Protein AF-A0A6I0G5L2-F1 (afdb_monomer_lite)

pLDDT: mean 84.51, std 8.31, range [59.31, 95.75]

InterPro domains:
  IPR059371 Domai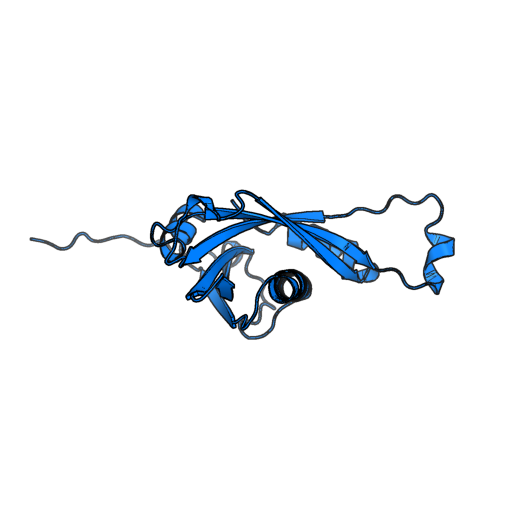n of unknown function DUF8327 [PF27006] (53-148)

Radius of gyration: 18.4 Å; chains: 1; bounding box: 48×26×73 Å

Sequence (168 aa):
MSTPNVQLVMLPIPDWKVARVIRFRFKHHLCDCGGTIVYTRPFTITYNKNTPDTIDTCILAAIQNLYSNVQTYNEDLVWNTSYSDMQTIYDGGRPKTDLTIRMTPSFDSAILPQLVGQTVYAYDIHLHIFLNYIGDIANIPPVIFTTQVFPYNEDSLFKSNVQQILTL

Foldseek 3Di:
DDDDDDDWDFDDQQAKKKKKKKKFWADDPPDIKIKIWIWMFTDDPPDDQVDDDQVSVQVQVFVVVVGHPMDIGMDIGGTPDDPVNVCCVRLVVADKAKEKEKEFEDDDPVCVVVCVVPDGDIDIQIIMMRMRDPDDSVPDHNYHYTYGYGHPVCVVVNVVRSVRMDHD

Secondary structure (DSSP, 8-state):
-PPPPPPP-BPPGGG-EEEEEEEEEEEETTEEEEEEEEEEEE--TT--TTS--HHHHHHHHHHHHH-EEEEEEEEEE-B---HHHHHHHHHTT--EEEEEEEEEEE--TTTGGGGTT-----EEEEEEEEEE--S-GGGS-SEEEEEEEEEGGGHHHHHHHHHH-B--

Organism: Phocaeicola vulgatus (NCBI:txid821)

Structure (mmCIF, N/CA/C/O backbone):
data_AF-A0A6I0G5L2-F1
#
_entry.id   AF-A0A6I0G5L2-F1
#
loop_
_atom_site.group_PDB
_atom_site.id
_atom_site.type_symbol
_atom_site.label_atom_id
_atom_site.label_alt_id
_atom_site.label_comp_id
_atom_site.label_asym_id
_atom_site.label_entity_id
_atom_site.label_seq_id
_atom_site.pdbx_PDB_ins_code
_atom_site.Cartn_x
_atom_site.Cartn_y
_atom_site.Cartn_z
_atom_site.occupancy
_atom_site.B_iso_or_equiv
_atom_site.auth_seq_id
_atom_site.auth_comp_id
_atom_site.auth_asym_id
_atom_site.auth_atom_id
_atom_site.pdbx_PDB_model_num
ATOM 1 N N . MET A 1 1 ? -3.589 -4.444 -42.023 1.00 61.75 1 MET A N 1
ATOM 2 C CA . MET A 1 1 ? -3.691 -4.898 -40.621 1.00 61.75 1 MET A CA 1
ATOM 3 C C . MET A 1 1 ? -4.768 -4.065 -39.954 1.00 61.75 1 MET A C 1
ATOM 5 O O . MET A 1 1 ? -4.648 -2.849 -39.981 1.00 61.75 1 MET A O 1
ATOM 9 N N . SER A 1 2 ? -5.846 -4.679 -39.466 1.00 69.12 2 SER A N 1
ATOM 10 C CA . SER A 1 2 ? -6.861 -3.984 -38.668 1.00 69.12 2 SER A CA 1
ATOM 11 C C . SER A 1 2 ? -6.418 -3.965 -37.211 1.00 69.12 2 SER A C 1
ATOM 13 O O . SER A 1 2 ? -6.032 -5.005 -36.678 1.00 69.12 2 SER A O 1
ATOM 15 N N . THR A 1 3 ? -6.469 -2.802 -36.574 1.00 72.69 3 THR A N 1
ATOM 16 C CA . THR A 1 3 ? -6.193 -2.675 -35.143 1.00 72.69 3 THR A CA 1
ATOM 17 C C . THR A 1 3 ? -7.264 -3.442 -34.360 1.00 72.69 3 THR A C 1
ATOM 19 O O . THR A 1 3 ? -8.449 -3.250 -34.640 1.00 72.69 3 THR A O 1
ATOM 22 N N . PRO A 1 4 ? -6.898 -4.335 -33.424 1.00 79.00 4 PRO A N 1
ATOM 23 C CA . PRO A 1 4 ? -7.883 -5.022 -32.599 1.00 79.00 4 PRO A CA 1
ATOM 24 C C . PRO A 1 4 ? -8.623 -4.016 -31.710 1.00 79.00 4 PRO A C 1
ATOM 26 O O . PRO A 1 4 ? -8.007 -3.142 -31.102 1.00 79.00 4 PRO A O 1
ATOM 29 N N . ASN A 1 5 ? -9.947 -4.155 -31.625 1.00 79.50 5 ASN A N 1
ATOM 30 C CA . ASN A 1 5 ? -10.767 -3.388 -30.692 1.00 79.50 5 ASN A CA 1
ATOM 31 C C . ASN A 1 5 ? -10.775 -4.095 -29.333 1.00 79.50 5 ASN A C 1
ATOM 33 O O . ASN A 1 5 ? -11.102 -5.279 -29.259 1.00 79.50 5 ASN A O 1
ATOM 37 N N . VAL A 1 6 ? -10.456 -3.364 -28.265 1.00 80.56 6 VAL A N 1
ATOM 38 C CA . VAL A 1 6 ? -10.585 -3.839 -26.881 1.00 80.56 6 VAL A CA 1
ATOM 39 C C . VAL A 1 6 ? -11.830 -3.197 -26.275 1.00 80.56 6 VAL A C 1
ATOM 41 O O . VAL A 1 6 ? -11.940 -1.972 -26.234 1.00 80.56 6 VAL A O 1
ATOM 44 N N . GLN A 1 7 ? -12.787 -4.015 -25.836 1.00 81.62 7 GLN A N 1
ATOM 45 C CA . GLN A 1 7 ? -13.994 -3.535 -25.165 1.00 81.62 7 GLN A CA 1
ATOM 46 C C . GLN A 1 7 ? -13.709 -3.325 -23.675 1.00 81.62 7 GLN A C 1
ATOM 48 O O . GLN A 1 7 ? -13.304 -4.256 -22.984 1.00 81.62 7 GLN A O 1
ATOM 53 N N . LEU A 1 8 ? -13.960 -2.114 -23.177 1.00 82.75 8 LEU A N 1
ATOM 54 C CA . LEU A 1 8 ? -13.895 -1.789 -21.752 1.00 82.75 8 LEU A CA 1
ATOM 55 C C . LEU A 1 8 ? -15.308 -1.716 -21.169 1.00 82.75 8 LEU A C 1
ATOM 57 O O . LEU A 1 8 ? -16.218 -1.170 -21.796 1.00 82.75 8 LEU A O 1
ATOM 61 N N . VAL A 1 9 ? -15.485 -2.249 -19.960 1.00 87.75 9 VAL A N 1
ATOM 62 C CA . VAL A 1 9 ? -16.743 -2.176 -19.206 1.00 87.75 9 VAL A CA 1
ATOM 63 C C . VAL A 1 9 ? -16.557 -1.209 -18.043 1.00 87.75 9 VAL A C 1
ATOM 65 O O . VAL A 1 9 ? -15.650 -1.387 -17.227 1.00 87.75 9 VAL A O 1
ATOM 68 N N . MET A 1 10 ? -17.407 -0.181 -17.987 1.00 87.19 10 MET A N 1
ATOM 69 C CA . MET A 1 10 ? -17.448 0.768 -16.874 1.00 87.19 10 MET A CA 1
ATOM 70 C C . MET A 1 10 ? -17.965 0.061 -15.620 1.00 87.19 10 MET A C 1
ATOM 72 O O . MET A 1 10 ? -18.999 -0.607 -15.667 1.00 87.19 10 MET A O 1
ATOM 76 N N . LEU A 1 11 ? -17.265 0.233 -14.505 1.00 85.44 11 LEU A N 1
ATOM 77 C CA . LEU A 1 11 ? -17.699 -0.277 -13.212 1.00 85.44 11 LEU A CA 1
ATOM 78 C C . LEU A 1 11 ? -18.797 0.620 -12.616 1.00 85.44 11 LEU A C 1
ATOM 80 O O . LEU A 1 11 ? -18.785 1.837 -12.837 1.00 85.44 11 LEU A O 1
ATOM 84 N N . PRO A 1 12 ? -19.740 0.069 -11.835 1.00 87.06 12 PRO A N 1
ATOM 85 C CA . PRO A 1 12 ? -20.593 0.886 -10.979 1.00 87.06 12 PRO A CA 1
ATOM 86 C C . PRO A 1 12 ? -19.757 1.511 -9.845 1.00 87.06 12 PRO A C 1
ATOM 88 O O . PRO A 1 12 ? -18.757 0.940 -9.422 1.00 87.06 12 PRO A O 1
ATOM 91 N N . ILE A 1 13 ? -20.178 2.676 -9.332 1.00 82.50 13 ILE A N 1
ATOM 92 C CA . ILE A 1 13 ? -19.422 3.470 -8.334 1.00 82.50 13 ILE A CA 1
ATOM 93 C C . ILE A 1 13 ? -18.923 2.654 -7.1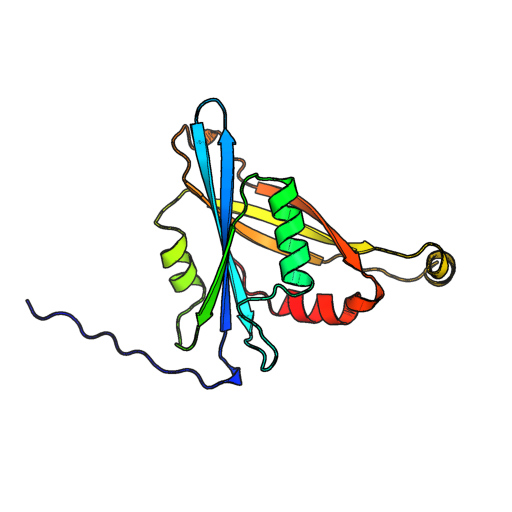22 1.00 82.50 13 ILE A C 1
ATOM 95 O O . ILE A 1 13 ? -17.773 2.848 -6.738 1.00 82.50 13 ILE A O 1
ATOM 99 N N . PRO A 1 14 ? -19.712 1.742 -6.514 1.00 84.56 14 PRO A N 1
ATOM 100 C CA . PRO A 1 14 ? -19.243 0.948 -5.373 1.00 84.56 14 PRO A CA 1
ATOM 101 C C . PRO A 1 14 ? -18.061 0.020 -5.686 1.00 84.56 14 PRO A C 1
ATOM 103 O O . PRO A 1 14 ? -17.321 -0.344 -4.778 1.00 84.56 14 PRO A O 1
ATOM 106 N N . ASP A 1 15 ? -17.880 -0.338 -6.958 1.00 84.69 15 ASP A N 1
ATOM 107 C CA . ASP A 1 15 ? -16.818 -1.234 -7.416 1.00 84.69 15 ASP A CA 1
ATOM 108 C C . ASP A 1 15 ? -15.591 -0.465 -7.924 1.00 84.69 15 ASP A C 1
ATOM 110 O O . ASP A 1 15 ? -14.590 -1.076 -8.310 1.00 84.69 15 ASP A O 1
ATOM 114 N N . TRP A 1 16 ? -15.650 0.872 -7.944 1.00 86.00 16 TRP A N 1
ATOM 115 C CA . TRP A 1 16 ? -14.512 1.699 -8.327 1.00 86.00 16 TRP A CA 1
ATOM 116 C C . TRP A 1 16 ? -13.359 1.480 -7.359 1.00 86.00 16 TRP A C 1
ATOM 118 O O . TRP A 1 16 ? -13.539 1.258 -6.158 1.00 86.00 16 TRP A O 1
ATOM 128 N N . LYS A 1 17 ? -12.145 1.563 -7.892 1.00 87.06 17 LYS A N 1
ATOM 129 C CA . LYS A 1 17 ? -10.919 1.404 -7.118 1.00 87.06 17 LYS A CA 1
ATOM 130 C C . LYS A 1 17 ? -10.025 2.607 -7.320 1.00 87.06 17 LYS A C 1
ATOM 132 O O . LYS A 1 17 ? -10.161 3.367 -8.271 1.00 87.06 17 LYS A O 1
ATOM 137 N N . VAL A 1 18 ? -9.067 2.747 -6.428 1.00 85.81 18 VAL A N 1
ATOM 138 C CA . VAL A 1 18 ? -7.982 3.711 -6.538 1.00 85.81 18 VAL A CA 1
ATOM 139 C C . VAL A 1 18 ? -6.689 2.927 -6.659 1.00 85.81 18 VAL A C 1
ATOM 141 O O . VAL A 1 18 ? -6.404 2.087 -5.805 1.00 85.81 18 VAL A O 1
ATOM 144 N N . ALA A 1 19 ? -5.900 3.219 -7.689 1.00 88.38 19 ALA A N 1
ATOM 145 C CA . ALA A 1 19 ? -4.505 2.818 -7.766 1.00 88.38 19 ALA A CA 1
ATOM 146 C C . ALA A 1 19 ? -3.642 3.856 -7.049 1.00 88.38 19 ALA A C 1
ATOM 148 O O . ALA A 1 19 ? -3.594 5.031 -7.433 1.00 88.38 19 ALA A O 1
ATOM 149 N N . ARG A 1 20 ? -2.925 3.413 -6.015 1.00 89.06 20 ARG A N 1
ATOM 150 C CA . ARG A 1 20 ? -1.863 4.209 -5.407 1.00 89.06 20 ARG A CA 1
ATOM 151 C C . ARG A 1 20 ? -0.539 3.777 -5.992 1.00 89.06 20 ARG A C 1
ATOM 153 O O . ARG A 1 20 ? -0.175 2.610 -5.859 1.00 89.06 20 ARG A O 1
ATOM 160 N N . VAL A 1 21 ? 0.205 4.725 -6.557 1.00 89.50 21 VAL A N 1
ATOM 161 C CA . VAL A 1 21 ? 1.541 4.447 -7.070 1.00 89.50 21 VAL A CA 1
ATOM 162 C C . VAL A 1 21 ? 2.580 5.308 -6.370 1.00 89.50 21 VAL A C 1
ATOM 164 O O . VAL A 1 21 ? 2.478 6.534 -6.289 1.00 89.50 21 VAL A O 1
ATOM 167 N N . ILE A 1 22 ? 3.607 4.639 -5.860 1.00 90.69 22 ILE A N 1
ATOM 168 C CA . ILE A 1 22 ? 4.703 5.260 -5.129 1.00 90.69 22 ILE A CA 1
ATOM 169 C C . ILE A 1 22 ? 5.973 5.011 -5.920 1.00 90.69 22 ILE A C 1
ATOM 171 O O . ILE A 1 22 ? 6.365 3.866 -6.138 1.00 90.69 22 ILE A O 1
ATOM 175 N N . ARG A 1 23 ? 6.618 6.092 -6.350 1.00 91.06 23 ARG A N 1
ATOM 176 C CA . ARG A 1 23 ? 7.934 6.060 -6.984 1.00 91.06 23 ARG A CA 1
ATOM 177 C C . ARG A 1 23 ? 8.965 6.578 -6.009 1.00 91.06 23 ARG A C 1
ATOM 179 O O . ARG A 1 23 ? 8.711 7.514 -5.262 1.00 91.06 23 ARG A O 1
ATOM 186 N N . PHE A 1 24 ? 10.150 6.006 -6.036 1.00 90.31 24 PHE A N 1
ATOM 187 C CA . PHE A 1 24 ? 11.232 6.442 -5.166 1.00 90.31 24 PHE A CA 1
ATOM 188 C C . PHE A 1 24 ? 12.574 6.256 -5.852 1.00 90.31 24 PHE A C 1
ATOM 190 O O . PHE A 1 24 ? 12.680 5.561 -6.870 1.00 90.31 24 PHE A O 1
ATOM 197 N N . ARG A 1 25 ? 13.602 6.894 -5.294 1.00 86.94 25 ARG A N 1
ATOM 198 C CA . ARG A 1 25 ? 14.986 6.714 -5.719 1.00 86.94 25 ARG A CA 1
ATOM 199 C C . ARG A 1 25 ? 15.843 6.282 -4.546 1.00 86.94 25 ARG A C 1
ATOM 201 O O . ARG A 1 25 ? 15.518 6.493 -3.386 1.00 86.94 25 ARG A O 1
ATOM 208 N N . PHE A 1 26 ? 16.956 5.653 -4.849 1.00 84.56 26 PHE A N 1
ATOM 209 C CA . PHE A 1 26 ? 17.953 5.336 -3.845 1.00 84.56 26 PHE A CA 1
ATOM 210 C C . PHE A 1 26 ? 19.312 5.228 -4.508 1.00 84.56 26 PHE A C 1
ATOM 212 O O . PHE A 1 26 ? 19.425 4.999 -5.713 1.00 84.56 26 PHE A O 1
ATOM 219 N N . LYS A 1 27 ? 20.355 5.416 -3.707 1.00 78.88 27 LYS A N 1
ATOM 220 C CA . LYS A 1 27 ? 21.722 5.178 -4.146 1.00 78.88 27 LYS A CA 1
ATOM 221 C C . LYS A 1 27 ? 22.069 3.735 -3.837 1.00 78.88 27 LYS A C 1
ATOM 223 O O . LYS A 1 27 ? 21.933 3.302 -2.697 1.00 78.88 27 LYS A O 1
ATOM 228 N N . HIS A 1 28 ? 22.535 3.016 -4.845 1.00 74.38 28 HIS A N 1
ATOM 229 C CA . HIS A 1 28 ? 23.155 1.717 -4.651 1.00 74.38 28 HIS A CA 1
ATOM 230 C C . HIS A 1 28 ? 24.520 1.733 -5.333 1.00 74.38 28 HIS A C 1
ATOM 232 O O . HIS A 1 28 ? 24.619 1.923 -6.546 1.00 74.38 28 HIS A O 1
ATOM 238 N N . HIS A 1 29 ? 25.584 1.595 -4.539 1.00 74.44 29 HIS A N 1
ATOM 239 C CA . HIS A 1 29 ? 26.953 1.902 -4.962 1.00 74.44 29 HIS A CA 1
ATOM 240 C C . HIS A 1 29 ? 27.047 3.279 -5.653 1.00 74.44 29 HIS A C 1
ATOM 242 O O . HIS A 1 29 ? 26.747 4.301 -5.038 1.00 74.44 29 HIS A O 1
ATOM 248 N N . LEU A 1 30 ? 27.462 3.309 -6.925 1.00 73.19 30 LEU A N 1
ATOM 249 C CA . LEU A 1 30 ? 27.655 4.520 -7.729 1.00 73.19 30 LEU A CA 1
ATOM 250 C C . LEU A 1 30 ? 26.443 4.861 -8.615 1.00 73.19 30 LEU A C 1
ATOM 252 O O . LEU A 1 30 ? 26.492 5.840 -9.358 1.00 73.19 30 LEU A O 1
ATOM 256 N N . CYS A 1 31 ? 25.360 4.081 -8.554 1.00 73.69 31 CYS A N 1
ATOM 257 C CA . CYS A 1 31 ? 24.219 4.214 -9.457 1.00 73.69 31 CYS A CA 1
ATOM 258 C C . CYS A 1 31 ? 22.998 4.823 -8.753 1.00 73.69 31 CYS A C 1
ATOM 260 O O . CYS A 1 31 ? 22.630 4.428 -7.642 1.00 73.69 31 CYS A O 1
ATOM 262 N N . ASP A 1 32 ? 22.339 5.766 -9.433 1.00 79.06 32 ASP A N 1
ATOM 263 C CA . ASP A 1 32 ? 20.981 6.192 -9.090 1.00 79.06 32 ASP A CA 1
ATOM 264 C C . ASP A 1 32 ? 19.995 5.111 -9.516 1.00 79.06 32 ASP A C 1
ATOM 266 O O . ASP A 1 32 ? 19.772 4.886 -10.705 1.00 79.06 32 ASP A O 1
ATOM 270 N N . CYS A 1 33 ? 19.408 4.449 -8.528 1.00 84.12 33 CYS A N 1
ATOM 271 C CA . CYS A 1 33 ? 18.383 3.440 -8.724 1.00 84.12 33 CYS A CA 1
ATOM 272 C C . CYS A 1 33 ? 17.010 4.022 -8.398 1.00 84.12 33 CYS A C 1
ATOM 274 O O . CYS A 1 33 ? 16.878 5.067 -7.749 1.00 84.12 33 CYS A O 1
ATOM 276 N N . GLY A 1 34 ? 15.967 3.326 -8.833 1.00 87.44 34 GLY A N 1
ATOM 277 C CA . GLY A 1 34 ? 14.605 3.666 -8.457 1.00 87.44 34 GLY A CA 1
ATOM 278 C C . GLY A 1 34 ? 13.726 2.447 -8.300 1.00 87.44 34 GLY A C 1
ATOM 279 O O . GLY A 1 34 ? 14.097 1.336 -8.671 1.00 87.44 34 GLY A O 1
ATOM 280 N N . GLY A 1 35 ? 12.537 2.670 -7.767 1.00 89.38 35 GLY A N 1
ATOM 281 C CA . GLY A 1 35 ? 11.537 1.628 -7.628 1.00 89.38 35 GLY A CA 1
ATOM 282 C C . GLY A 1 35 ? 10.131 2.183 -7.723 1.00 89.38 35 GLY A C 1
ATOM 283 O O . GLY A 1 35 ? 9.909 3.391 -7.603 1.00 89.38 35 GLY A O 1
ATOM 284 N N . THR A 1 36 ? 9.199 1.281 -8.000 1.00 91.00 36 THR A N 1
ATOM 285 C CA . THR A 1 36 ? 7.765 1.551 -8.031 1.00 91.00 36 THR A CA 1
ATOM 286 C C . THR A 1 36 ? 7.054 0.537 -7.149 1.00 91.00 36 THR A C 1
ATOM 288 O O . THR A 1 36 ? 7.313 -0.657 -7.248 1.00 91.00 36 THR A O 1
ATOM 291 N N . ILE A 1 37 ? 6.157 1.017 -6.299 1.00 91.25 37 ILE A N 1
ATOM 292 C CA . ILE A 1 37 ? 5.218 0.206 -5.526 1.00 91.25 37 ILE A CA 1
ATOM 293 C C . ILE A 1 37 ? 3.816 0.579 -5.985 1.00 91.25 37 ILE A C 1
ATOM 295 O O . ILE A 1 37 ? 3.530 1.763 -6.182 1.00 91.25 37 ILE A O 1
ATOM 299 N N . VAL A 1 38 ? 2.945 -0.418 -6.126 1.00 91.06 38 VAL A N 1
ATOM 300 C CA . VAL A 1 38 ? 1.538 -0.198 -6.455 1.00 91.06 38 VAL A CA 1
ATOM 301 C C . VAL A 1 38 ? 0.618 -1.092 -5.635 1.00 91.06 38 VAL A C 1
ATOM 303 O O . VAL A 1 38 ? 0.864 -2.285 -5.461 1.00 91.06 38 VAL A O 1
ATOM 306 N N . TYR A 1 39 ? -0.467 -0.509 -5.145 1.00 91.12 39 TYR A N 1
ATOM 307 C CA . TYR A 1 39 ? -1.547 -1.218 -4.468 1.00 91.12 39 TYR A CA 1
ATOM 308 C C . TYR A 1 39 ? -2.887 -0.578 -4.816 1.00 91.12 39 TYR A C 1
ATOM 310 O O . TYR A 1 39 ? -2.931 0.561 -5.294 1.00 91.12 39 TYR A O 1
ATOM 318 N N . THR A 1 40 ? -3.980 -1.310 -4.589 1.00 89.25 40 THR A N 1
ATOM 319 C CA . THR A 1 40 ? -5.328 -0.743 -4.748 1.00 89.25 40 THR A CA 1
ATOM 320 C C . THR A 1 40 ? -6.126 -0.769 -3.474 1.00 89.25 40 THR A C 1
ATOM 322 O O . THR A 1 40 ? -5.874 -1.573 -2.583 1.00 89.25 40 THR A O 1
ATOM 325 N N . ARG A 1 41 ? -7.124 0.106 -3.436 1.00 87.88 41 ARG A N 1
ATOM 326 C CA . ARG A 1 41 ? -8.184 0.124 -2.435 1.00 87.88 41 ARG A CA 1
ATOM 327 C C . ARG A 1 41 ? -9.518 0.492 -3.086 1.00 87.88 41 ARG A C 1
ATOM 329 O O . ARG A 1 41 ? -9.498 1.094 -4.164 1.00 87.88 41 ARG A O 1
ATOM 336 N N . PRO A 1 42 ? -10.660 0.172 -2.462 1.00 84.44 42 PRO A N 1
ATOM 337 C CA . PRO A 1 42 ? -11.959 0.671 -2.878 1.00 84.44 42 PRO A CA 1
ATOM 338 C C . PRO A 1 42 ? -11.975 2.197 -2.925 1.00 84.44 42 PRO A C 1
ATOM 340 O O . PRO A 1 42 ? -11.378 2.879 -2.087 1.00 84.44 42 PRO A O 1
ATOM 343 N N . PHE A 1 43 ? -12.672 2.731 -3.915 1.00 80.94 43 PHE A N 1
ATOM 344 C CA . PHE A 1 43 ? -12.986 4.145 -3.983 1.00 80.94 43 PHE A CA 1
ATOM 345 C C . PHE A 1 43 ? -14.000 4.498 -2.888 1.00 80.94 43 PHE A C 1
ATOM 347 O O . PHE A 1 43 ? -14.958 3.765 -2.645 1.00 80.94 43 PHE A O 1
ATOM 354 N N . THR A 1 44 ? -13.811 5.642 -2.236 1.00 75.50 44 THR A N 1
ATOM 355 C CA . THR A 1 44 ? -14.777 6.180 -1.272 1.00 75.50 44 THR A CA 1
ATOM 356 C C . THR A 1 44 ? -15.256 7.545 -1.743 1.00 75.50 44 THR A C 1
ATOM 358 O O . THR A 1 44 ? -14.528 8.281 -2.402 1.00 75.50 44 THR A O 1
ATOM 361 N N . ILE A 1 45 ? -16.482 7.926 -1.384 1.00 67.62 45 ILE A N 1
ATOM 362 C CA . ILE A 1 45 ? -17.057 9.225 -1.785 1.00 67.62 45 ILE A CA 1
ATOM 363 C C . ILE A 1 45 ? -16.307 10.434 -1.202 1.00 67.62 45 ILE A C 1
ATOM 365 O O . ILE A 1 45 ? -16.468 11.552 -1.679 1.00 67.62 45 ILE A O 1
ATOM 369 N N . THR A 1 46 ? -15.494 10.217 -0.168 1.00 68.50 46 THR A N 1
ATOM 370 C CA . THR A 1 46 ? -14.628 11.227 0.453 1.00 68.50 46 THR A CA 1
ATOM 371 C C . THR A 1 46 ? -13.186 11.137 -0.035 1.00 68.50 46 THR A C 1
ATOM 373 O O . THR A 1 46 ? -12.329 11.868 0.462 1.00 68.50 46 THR A O 1
ATOM 376 N N . TYR A 1 47 ? -12.887 10.224 -0.962 1.00 67.38 47 TYR A N 1
ATOM 377 C CA . TYR A 1 47 ? -11.543 10.048 -1.476 1.00 67.38 47 TYR A CA 1
ATOM 378 C C . TYR A 1 47 ? -11.088 11.319 -2.196 1.00 67.38 47 TYR A C 1
ATOM 380 O O . TYR A 1 47 ? -11.722 11.795 -3.138 1.00 67.38 47 TYR A O 1
ATOM 388 N N . ASN A 1 48 ? -9.958 11.863 -1.751 1.00 70.69 48 ASN A N 1
ATOM 389 C CA . ASN A 1 48 ? -9.315 12.995 -2.391 1.00 70.69 48 ASN A CA 1
ATOM 390 C C . ASN A 1 48 ? -8.003 12.522 -3.009 1.00 70.69 48 ASN A C 1
ATOM 392 O O . ASN A 1 48 ? -7.031 12.247 -2.307 1.00 70.69 48 ASN A O 1
ATOM 396 N N . LYS A 1 49 ? -7.946 12.500 -4.343 1.00 71.31 49 LYS A N 1
ATOM 397 C CA . LYS A 1 49 ? -6.735 12.132 -5.086 1.00 71.31 49 LYS A CA 1
ATOM 398 C C . LYS A 1 49 ? -5.514 13.005 -4.774 1.00 71.31 49 LYS A C 1
ATOM 400 O O . LYS A 1 49 ? -4.421 12.646 -5.181 1.00 71.31 49 LYS A O 1
ATOM 405 N N . ASN A 1 50 ? -5.668 14.141 -4.098 1.00 72.94 50 ASN A N 1
ATOM 406 C CA . ASN A 1 50 ? -4.568 15.028 -3.724 1.00 72.94 50 ASN A CA 1
ATOM 407 C C . ASN A 1 50 ? -4.164 14.897 -2.247 1.00 72.94 50 ASN A C 1
ATOM 409 O O . ASN A 1 50 ? -3.207 15.547 -1.831 1.00 72.94 50 ASN A O 1
ATOM 413 N N . THR A 1 51 ? -4.873 14.099 -1.442 1.00 76.38 51 THR A N 1
ATOM 414 C CA . THR A 1 51 ? -4.649 14.023 0.007 1.00 76.38 51 THR A CA 1
ATOM 415 C C . THR A 1 51 ? -4.494 12.566 0.452 1.00 76.38 51 THR A C 1
ATOM 417 O O . THR A 1 51 ? -5.443 11.794 0.323 1.00 76.38 51 THR A O 1
ATOM 420 N N . PRO A 1 52 ? -3.313 12.172 0.963 1.00 78.69 52 PRO A N 1
ATOM 421 C CA . PRO A 1 52 ? -3.120 10.876 1.612 1.00 78.69 52 PRO A CA 1
ATOM 422 C C . PRO A 1 52 ? -4.028 10.738 2.843 1.00 78.69 52 PRO A C 1
ATOM 424 O O . PRO A 1 52 ? -4.175 11.697 3.598 1.00 78.69 52 PRO A O 1
ATOM 427 N N . ASP A 1 53 ? -4.602 9.557 3.071 1.00 81.19 53 ASP A N 1
ATO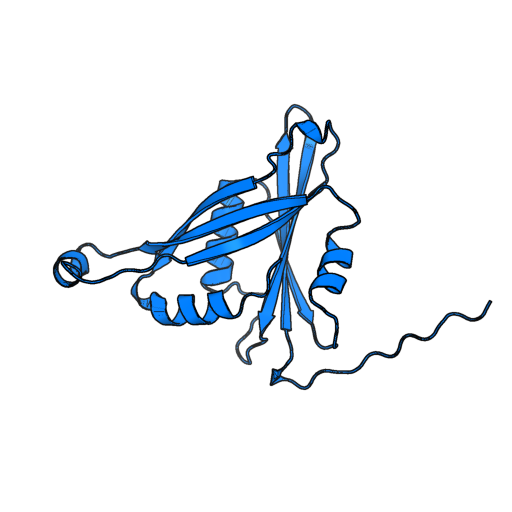M 428 C CA . ASP A 1 53 ? -5.215 9.225 4.363 1.00 81.19 53 ASP A CA 1
ATOM 429 C C . ASP A 1 53 ? -4.194 8.630 5.347 1.00 81.19 53 ASP A C 1
ATOM 431 O O . ASP A 1 53 ? -2.993 8.583 5.063 1.00 81.19 53 ASP A O 1
ATOM 435 N N . THR A 1 54 ? -4.649 8.194 6.527 1.00 82.81 54 THR A N 1
ATOM 436 C CA . THR A 1 54 ? -3.776 7.637 7.572 1.00 82.81 54 THR A CA 1
ATOM 437 C C . THR A 1 54 ? -2.961 6.447 7.066 1.00 82.81 54 THR A C 1
ATOM 439 O O . THR A 1 54 ? -1.757 6.388 7.305 1.00 82.81 54 THR A O 1
ATOM 442 N N . ILE A 1 55 ? -3.572 5.519 6.321 1.00 86.00 55 ILE A N 1
ATOM 443 C CA . ILE A 1 55 ? -2.860 4.348 5.791 1.00 86.00 55 ILE A CA 1
ATOM 444 C C . ILE A 1 55 ? -1.834 4.766 4.753 1.00 86.00 55 ILE A C 1
ATOM 446 O O . ILE A 1 55 ? -0.689 4.316 4.821 1.00 86.00 55 ILE A O 1
ATOM 450 N N . ASP A 1 56 ? -2.229 5.625 3.811 1.00 86.25 56 ASP A N 1
ATOM 451 C CA . ASP A 1 56 ? -1.303 6.139 2.806 1.00 86.25 56 ASP A CA 1
ATOM 452 C C . ASP A 1 56 ? -0.104 6.795 3.489 1.00 86.25 56 ASP A C 1
ATOM 454 O O . ASP A 1 56 ? 1.038 6.533 3.130 1.00 86.25 56 ASP A O 1
ATOM 458 N N . THR A 1 57 ? -0.363 7.601 4.519 1.00 88.31 57 THR A N 1
ATOM 459 C CA . THR A 1 57 ? 0.661 8.297 5.299 1.00 88.31 57 THR A CA 1
ATOM 460 C C . THR A 1 57 ? 1.598 7.314 5.996 1.00 88.31 57 THR A C 1
ATOM 462 O O . THR A 1 57 ? 2.813 7.478 5.912 1.00 88.31 57 THR A O 1
ATOM 465 N N . CYS A 1 58 ? 1.072 6.259 6.624 1.00 90.06 58 CYS A N 1
ATOM 466 C CA . CYS A 1 58 ? 1.892 5.221 7.249 1.00 90.06 58 CYS A CA 1
ATOM 467 C C . CYS A 1 58 ? 2.742 4.465 6.216 1.00 90.06 58 CYS A C 1
ATOM 469 O O . CYS A 1 58 ? 3.948 4.317 6.403 1.00 90.06 58 CYS A O 1
ATOM 471 N N . ILE A 1 59 ? 2.158 4.021 5.099 1.00 91.56 59 ILE A N 1
ATOM 472 C CA . ILE A 1 59 ? 2.905 3.330 4.036 1.00 91.56 59 ILE A CA 1
ATOM 473 C C . ILE A 1 59 ? 4.006 4.24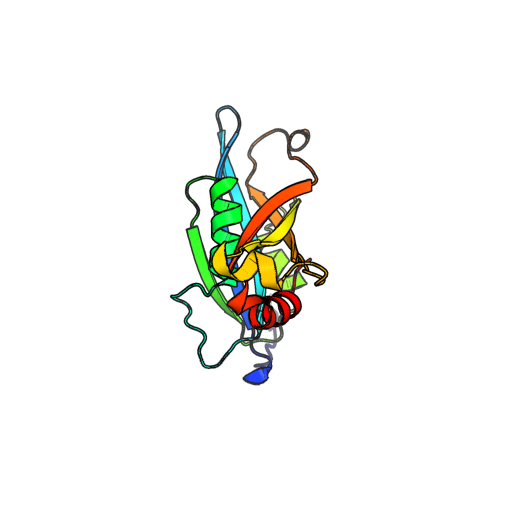3 3.479 1.00 91.56 59 ILE A C 1
ATOM 475 O O . ILE A 1 59 ? 5.142 3.809 3.297 1.00 91.56 59 ILE A O 1
ATOM 479 N N . LEU A 1 60 ? 3.696 5.520 3.247 1.00 90.44 60 LEU A N 1
ATOM 480 C CA . LEU A 1 60 ? 4.658 6.493 2.738 1.00 90.44 60 LEU A CA 1
ATOM 481 C C . LEU A 1 60 ? 5.790 6.761 3.717 1.00 90.44 60 LEU A C 1
ATOM 483 O O . LEU A 1 60 ? 6.941 6.764 3.290 1.00 90.44 60 LEU A O 1
ATOM 487 N N . ALA A 1 61 ? 5.488 6.924 5.003 1.00 91.38 61 ALA A N 1
ATOM 488 C CA . ALA A 1 61 ? 6.502 7.081 6.037 1.00 91.38 61 ALA A CA 1
ATOM 489 C C . ALA A 1 61 ? 7.427 5.853 6.096 1.00 91.38 61 ALA A C 1
ATOM 491 O O . ALA A 1 61 ? 8.648 5.997 6.087 1.00 91.38 61 ALA A O 1
ATOM 492 N N . ALA A 1 62 ? 6.859 4.643 6.048 1.00 92.44 62 ALA A N 1
ATOM 493 C CA . ALA A 1 62 ? 7.633 3.405 6.023 1.00 92.44 62 ALA A CA 1
ATOM 494 C C . ALA A 1 62 ? 8.581 3.336 4.810 1.00 92.44 62 ALA A C 1
ATOM 496 O O . ALA A 1 62 ? 9.742 2.957 4.950 1.00 92.44 62 ALA A O 1
ATOM 497 N N . ILE A 1 63 ? 8.110 3.739 3.624 1.00 90.81 63 ILE A N 1
ATOM 498 C CA . ILE A 1 63 ? 8.906 3.761 2.386 1.00 90.81 63 ILE A CA 1
ATOM 499 C C . ILE A 1 63 ? 9.966 4.870 2.423 1.00 90.81 63 ILE A C 1
ATOM 501 O O . ILE A 1 63 ? 11.090 4.644 1.986 1.00 90.81 63 ILE A O 1
ATOM 505 N N . GLN A 1 64 ? 9.647 6.047 2.963 1.00 91.38 64 GLN A N 1
ATOM 506 C CA . GLN A 1 64 ? 10.590 7.163 3.124 1.00 91.38 64 GLN A CA 1
ATOM 507 C C . GLN A 1 64 ? 11.724 6.845 4.105 1.00 91.38 64 GLN A C 1
ATOM 509 O O . GLN A 1 64 ? 12.825 7.365 3.951 1.00 91.38 64 GLN A O 1
ATOM 514 N N . ASN A 1 65 ? 11.486 5.962 5.076 1.00 89.00 65 ASN A N 1
ATOM 515 C CA . ASN A 1 65 ? 12.541 5.462 5.960 1.00 89.00 65 ASN A CA 1
ATOM 516 C C . ASN A 1 65 ? 13.519 4.521 5.238 1.00 89.00 65 ASN A C 1
ATOM 518 O O . ASN A 1 65 ? 14.662 4.374 5.667 1.00 89.00 65 ASN A O 1
ATOM 522 N N . LEU A 1 66 ? 13.080 3.878 4.152 1.00 87.75 66 LEU A N 1
ATOM 523 C CA . LEU A 1 66 ? 13.890 2.948 3.364 1.00 87.75 66 LEU A CA 1
ATOM 524 C C . LEU A 1 66 ? 14.581 3.629 2.175 1.00 87.75 66 LEU A C 1
ATOM 526 O O . LEU A 1 66 ? 15.685 3.240 1.795 1.00 87.75 66 LEU A O 1
ATOM 530 N N . TYR A 1 67 ? 13.935 4.628 1.572 1.00 87.94 67 TYR A N 1
ATOM 531 C CA . TYR A 1 67 ? 14.339 5.205 0.291 1.00 87.94 67 TYR A CA 1
ATOM 532 C C . TYR A 1 67 ? 14.259 6.731 0.281 1.00 87.94 67 TYR A C 1
ATOM 534 O O . TYR A 1 67 ? 13.478 7.347 1.000 1.00 87.94 67 TYR A O 1
ATOM 542 N N . SER A 1 68 ? 15.040 7.359 -0.597 1.00 84.50 68 SER A N 1
ATOM 543 C CA . SER A 1 68 ? 15.078 8.813 -0.750 1.00 84.50 68 SER A CA 1
ATOM 544 C C . SER A 1 68 ? 14.237 9.294 -1.940 1.00 84.50 68 SER A C 1
ATOM 546 O O . SER A 1 68 ? 13.810 8.524 -2.801 1.00 84.50 68 SER A O 1
ATOM 548 N N . ASN A 1 69 ? 13.969 10.604 -2.002 1.00 85.69 69 ASN A N 1
ATOM 549 C CA . ASN A 1 69 ? 13.254 11.242 -3.119 1.00 85.69 69 ASN A CA 1
ATOM 550 C C . ASN A 1 69 ? 11.930 10.540 -3.493 1.00 85.69 69 ASN A C 1
ATOM 552 O O . ASN A 1 69 ? 11.650 10.304 -4.671 1.00 85.69 69 ASN A O 1
ATOM 556 N N . VAL A 1 70 ? 11.139 10.172 -2.483 1.00 85.56 70 VAL A N 1
ATOM 557 C CA . VAL A 1 70 ? 9.844 9.504 -2.659 1.00 85.56 70 VAL A CA 1
ATOM 558 C C . VAL A 1 70 ? 8.830 10.480 -3.260 1.00 85.56 70 VAL A C 1
ATOM 560 O O . VAL A 1 70 ? 8.651 11.592 -2.768 1.00 85.56 70 VAL A O 1
ATOM 563 N N . GLN A 1 71 ? 8.159 10.051 -4.323 1.00 83.19 71 GLN A N 1
ATOM 564 C CA . GLN A 1 71 ? 7.113 10.769 -5.042 1.00 83.19 71 GLN A CA 1
ATOM 565 C C . GLN A 1 71 ? 5.863 9.896 -5.136 1.00 83.19 71 GLN A C 1
ATOM 567 O O . GLN A 1 71 ? 5.946 8.683 -5.338 1.00 83.19 71 GLN A O 1
ATOM 572 N N . THR A 1 72 ? 4.695 10.519 -5.037 1.00 82.88 72 THR A N 1
ATOM 573 C CA . THR A 1 72 ? 3.409 9.822 -5.054 1.00 82.88 72 THR A CA 1
ATOM 574 C C . THR A 1 72 ? 2.515 10.369 -6.143 1.00 82.88 72 THR A C 1
ATOM 576 O O . THR A 1 72 ? 2.498 11.569 -6.414 1.00 82.88 72 THR A O 1
ATOM 579 N N . TYR A 1 73 ? 1.763 9.478 -6.774 1.00 80.69 73 TYR A N 1
ATOM 580 C CA . TYR A 1 73 ? 0.671 9.857 -7.654 1.00 80.69 73 TYR A CA 1
ATOM 581 C C . TYR A 1 73 ? -0.427 8.806 -7.596 1.00 80.69 73 TYR A C 1
ATOM 583 O O . TYR A 1 73 ? -0.214 7.646 -7.233 1.00 80.69 73 TYR A O 1
ATOM 591 N N . ASN A 1 74 ? -1.628 9.266 -7.916 1.00 78.56 74 ASN A N 1
ATOM 592 C CA . ASN A 1 74 ? -2.861 8.562 -7.629 1.00 78.56 74 ASN A CA 1
ATOM 593 C C . ASN A 1 74 ? -3.708 8.565 -8.886 1.00 78.56 74 ASN A C 1
ATOM 595 O O . ASN A 1 74 ? -3.827 9.605 -9.539 1.00 78.56 74 ASN A O 1
ATOM 599 N N . GLU A 1 75 ? -4.291 7.418 -9.197 1.00 79.56 75 GLU A N 1
ATOM 600 C CA . GLU A 1 75 ? -5.120 7.245 -10.379 1.00 79.56 75 GLU A CA 1
ATOM 601 C C . GLU A 1 75 ? -6.398 6.501 -10.000 1.00 79.56 75 GLU A C 1
ATOM 603 O O . GLU A 1 75 ? -6.360 5.472 -9.322 1.00 79.56 75 GLU A O 1
ATOM 608 N N . ASP A 1 76 ? -7.538 7.049 -10.410 1.00 80.25 76 ASP A N 1
ATOM 609 C CA . ASP A 1 76 ? -8.834 6.421 -10.185 1.00 80.25 76 ASP A CA 1
ATOM 610 C C . ASP A 1 76 ? -9.047 5.343 -11.256 1.00 80.25 76 ASP A C 1
ATOM 612 O O . ASP A 1 76 ? -8.920 5.598 -12.455 1.00 80.25 76 ASP A O 1
ATOM 616 N N . LEU A 1 77 ? -9.376 4.128 -10.824 1.00 82.12 77 LEU A N 1
ATOM 617 C CA . LEU A 1 77 ? -9.637 2.982 -11.687 1.00 82.12 77 LEU A CA 1
ATOM 618 C C . LEU A 1 77 ? -11.145 2.736 -11.779 1.00 82.12 77 LEU A C 1
ATOM 620 O O . LEU A 1 77 ? -11.775 2.252 -10.836 1.00 82.12 77 LEU A O 1
ATOM 624 N N . VAL A 1 78 ? -11.713 3.052 -12.944 1.00 84.31 78 VAL A N 1
ATOM 625 C CA . VAL A 1 78 ? -13.169 3.016 -13.197 1.00 84.31 78 VAL A CA 1
ATOM 626 C C . VAL A 1 78 ? -13.609 1.900 -14.152 1.00 84.31 78 VAL A C 1
ATOM 628 O O . VAL A 1 78 ? -14.800 1.731 -14.411 1.00 84.31 78 VAL A O 1
ATOM 631 N N . TRP A 1 79 ? -12.662 1.130 -14.687 1.00 82.38 79 TRP A N 1
ATOM 632 C CA . TRP A 1 79 ? -12.918 0.007 -15.593 1.00 82.38 79 TRP A CA 1
ATOM 633 C C . TRP A 1 79 ? -12.579 -1.319 -14.924 1.00 82.38 79 TRP A C 1
ATOM 635 O O . TRP A 1 79 ? -11.766 -1.361 -14.001 1.00 82.38 79 TRP A O 1
ATOM 645 N N . ASN A 1 80 ? -13.185 -2.404 -15.411 1.00 78.94 80 ASN A N 1
ATOM 646 C CA . ASN A 1 80 ? -12.969 -3.759 -14.900 1.00 78.94 80 ASN A CA 1
ATOM 647 C C . ASN A 1 80 ? -11.592 -4.332 -15.292 1.00 78.94 80 ASN A C 1
ATOM 649 O O . ASN A 1 80 ? -11.496 -5.309 -16.033 1.00 78.94 80 ASN A O 1
ATOM 653 N N . THR A 1 81 ? -10.528 -3.696 -14.817 1.00 76.88 81 THR A N 1
ATOM 654 C CA . THR A 1 81 ? -9.150 -4.166 -14.949 1.00 76.88 81 THR A CA 1
ATOM 655 C C . THR A 1 81 ? -8.790 -4.953 -13.695 1.00 76.88 81 THR A C 1
ATOM 657 O O . THR A 1 81 ? -9.040 -4.499 -12.572 1.00 76.88 81 THR A O 1
ATOM 660 N N . SER A 1 82 ? -8.211 -6.142 -13.864 1.00 79.81 82 SER A N 1
ATOM 661 C CA . SER A 1 82 ? -7.747 -6.922 -12.719 1.00 79.81 82 SER A CA 1
ATOM 662 C C . SER A 1 82 ? -6.548 -6.239 -12.050 1.00 79.81 82 SER A C 1
ATOM 664 O O . SER A 1 82 ? -5.811 -5.472 -12.674 1.00 79.81 82 SER A O 1
ATOM 666 N N . TYR A 1 83 ? -6.329 -6.511 -10.763 1.00 80.69 83 TYR A N 1
ATOM 667 C CA . TYR A 1 83 ? -5.156 -5.975 -10.069 1.00 80.69 83 TYR A CA 1
ATOM 668 C C . TYR A 1 83 ? -3.843 -6.477 -10.697 1.00 80.69 83 TYR A C 1
ATOM 670 O O . TYR A 1 83 ? -2.908 -5.693 -10.837 1.00 80.69 83 TYR A O 1
ATOM 678 N N . SER A 1 84 ? -3.800 -7.733 -11.154 1.00 80.31 84 SER A N 1
ATOM 679 C CA . SER A 1 84 ? -2.644 -8.304 -11.855 1.00 80.31 84 SER A CA 1
ATOM 680 C C . SER A 1 84 ? -2.338 -7.584 -13.168 1.00 80.31 84 SER A C 1
ATOM 682 O O . SER A 1 84 ? -1.181 -7.262 -13.420 1.00 80.31 84 SER A O 1
ATOM 684 N N . ASP A 1 85 ? -3.355 -7.252 -13.970 1.00 82.06 85 ASP A N 1
ATOM 685 C CA . ASP A 1 85 ? -3.139 -6.500 -15.216 1.00 82.06 85 ASP A CA 1
ATOM 686 C C . ASP A 1 85 ? -2.583 -5.105 -14.917 1.00 82.06 85 ASP A C 1
ATOM 688 O O . ASP A 1 85 ? -1.701 -4.600 -15.612 1.00 82.06 85 ASP A O 1
ATOM 692 N N . MET A 1 86 ? -3.075 -4.482 -13.844 1.00 80.44 86 MET A N 1
ATOM 693 C CA . MET A 1 86 ? -2.586 -3.184 -13.410 1.00 80.44 86 MET A CA 1
ATOM 694 C C . MET A 1 86 ? -1.143 -3.258 -12.891 1.00 80.44 86 MET A C 1
ATOM 696 O O . MET A 1 86 ? -0.340 -2.383 -13.218 1.00 80.44 86 MET A O 1
ATOM 700 N N . GLN A 1 87 ? -0.766 -4.318 -12.170 1.00 80.12 87 GLN A N 1
ATOM 701 C CA . GLN A 1 87 ? 0.634 -4.556 -11.817 1.00 80.12 87 GLN A CA 1
ATOM 702 C C . GLN A 1 87 ? 1.518 -4.645 -13.063 1.00 80.12 87 GLN A C 1
ATOM 704 O O . GLN A 1 87 ? 2.558 -3.997 -13.079 1.00 80.12 87 GLN A O 1
ATOM 709 N N . THR A 1 88 ? 1.099 -5.348 -14.121 1.00 82.56 88 THR A N 1
ATOM 710 C CA . THR A 1 88 ? 1.880 -5.463 -15.368 1.00 82.56 88 THR A CA 1
ATOM 711 C C . THR A 1 88 ? 2.162 -4.105 -16.021 1.00 82.56 88 THR A C 1
ATOM 713 O O . THR A 1 88 ? 3.239 -3.880 -16.572 1.00 82.56 88 THR A O 1
ATOM 716 N N . ILE A 1 89 ? 1.232 -3.149 -15.919 1.00 81.44 89 ILE A N 1
ATOM 717 C CA . ILE A 1 89 ? 1.442 -1.781 -16.425 1.00 81.44 89 ILE A CA 1
ATOM 718 C C . ILE A 1 89 ? 2.601 -1.094 -15.686 1.00 81.44 89 ILE A C 1
ATOM 720 O O . ILE A 1 89 ? 3.415 -0.400 -16.304 1.00 81.44 89 ILE A O 1
ATOM 724 N N . TYR A 1 90 ? 2.686 -1.272 -14.365 1.00 81.81 90 TYR A N 1
ATOM 725 C CA . TYR A 1 90 ? 3.692 -0.604 -13.538 1.00 81.81 90 TYR A CA 1
ATOM 726 C C . TYR A 1 90 ? 4.978 -1.414 -13.354 1.00 81.81 90 TYR A C 1
ATOM 728 O O . TYR A 1 90 ? 6.023 -0.808 -13.107 1.00 81.81 90 TYR A O 1
ATOM 736 N N . ASP A 1 91 ? 4.947 -2.738 -13.510 1.00 82.12 91 ASP A N 1
ATOM 737 C CA . ASP A 1 91 ? 6.124 -3.594 -13.388 1.00 82.12 91 ASP A CA 1
ATOM 738 C C . ASP A 1 91 ? 7.101 -3.365 -14.542 1.00 82.12 91 ASP A C 1
ATOM 740 O O . ASP A 1 91 ? 8.300 -3.255 -14.296 1.00 82.12 91 ASP A O 1
ATOM 744 N N . GLY A 1 92 ? 6.613 -3.171 -15.773 1.00 75.25 92 GLY A N 1
ATOM 745 C CA . GLY A 1 92 ? 7.430 -3.071 -16.982 1.00 75.25 92 GLY A CA 1
ATOM 746 C C . GLY A 1 92 ? 8.445 -4.211 -17.165 1.00 75.25 92 GLY A C 1
ATOM 747 O O . GLY A 1 92 ? 9.505 -3.962 -17.737 1.00 75.25 92 GLY A O 1
ATOM 748 N N . GLY A 1 93 ? 8.182 -5.412 -16.633 1.00 78.12 93 GLY A N 1
ATOM 749 C CA . GLY A 1 93 ? 9.100 -6.561 -16.657 1.00 78.12 93 GLY A CA 1
ATOM 750 C C . GLY A 1 93 ? 10.322 -6.446 -15.732 1.00 78.12 93 GLY A C 1
ATOM 751 O O . GLY A 1 93 ? 11.337 -7.103 -15.962 1.00 78.12 93 GLY A O 1
ATOM 752 N N . ARG A 1 94 ? 10.266 -5.581 -14.714 1.00 82.44 94 ARG A N 1
ATOM 753 C CA . ARG A 1 94 ? 11.383 -5.313 -13.793 1.00 82.44 94 ARG A CA 1
ATOM 754 C C . ARG A 1 94 ? 11.561 -6.403 -12.731 1.00 82.44 94 ARG A C 1
ATOM 756 O O . ARG A 1 94 ? 10.581 -7.045 -12.350 1.00 82.44 94 ARG A O 1
ATOM 763 N N . PRO A 1 95 ? 12.779 -6.552 -12.169 1.00 82.44 95 PRO A N 1
ATOM 764 C CA . PRO A 1 95 ? 12.990 -7.341 -10.964 1.00 82.44 95 PRO A CA 1
ATOM 765 C C . PRO A 1 95 ? 12.048 -6.915 -9.837 1.00 82.44 95 PRO A C 1
ATOM 767 O O . PRO A 1 95 ? 11.779 -5.725 -9.637 1.00 82.44 95 PRO A O 1
ATOM 770 N N . LYS A 1 96 ? 11.570 -7.917 -9.105 1.00 85.88 96 LYS A N 1
ATOM 771 C CA . LYS A 1 96 ? 10.540 -7.796 -8.082 1.00 85.88 96 LYS A CA 1
ATOM 772 C C . LYS A 1 96 ? 11.107 -8.205 -6.726 1.00 85.88 96 LYS A C 1
ATOM 774 O O . LYS A 1 96 ? 11.732 -9.256 -6.617 1.00 85.88 96 LYS A O 1
ATOM 779 N N . THR A 1 97 ? 10.845 -7.386 -5.717 1.00 88.94 97 THR A N 1
ATOM 780 C CA . THR A 1 97 ? 11.161 -7.649 -4.307 1.00 88.94 97 THR A CA 1
ATOM 781 C C . THR A 1 97 ? 9.885 -7.592 -3.487 1.00 88.94 97 THR A C 1
ATOM 783 O O . THR A 1 97 ? 9.053 -6.707 -3.701 1.00 88.94 97 THR A O 1
ATOM 786 N N . ASP A 1 98 ? 9.749 -8.490 -2.518 1.00 91.75 98 ASP A N 1
ATOM 787 C CA . ASP A 1 98 ? 8.632 -8.457 -1.581 1.00 91.75 98 ASP A CA 1
ATOM 788 C C . ASP A 1 98 ? 8.930 -7.500 -0.428 1.00 91.75 98 ASP A C 1
ATOM 790 O O . ASP A 1 98 ? 10.007 -7.522 0.165 1.00 91.75 98 ASP A O 1
ATOM 794 N N . LEU A 1 99 ? 7.966 -6.651 -0.092 1.00 92.69 99 LEU A N 1
ATOM 795 C CA . LEU A 1 99 ? 8.029 -5.726 1.031 1.00 92.69 99 LEU A CA 1
ATOM 796 C C . LEU A 1 99 ? 6.932 -6.077 2.026 1.00 92.69 99 LEU A C 1
ATOM 798 O O . LEU A 1 99 ? 5.756 -6.082 1.682 1.00 92.69 99 LEU A O 1
ATOM 802 N N . THR A 1 100 ? 7.310 -6.308 3.276 1.00 95.25 100 THR A N 1
ATOM 803 C CA . THR A 1 100 ? 6.368 -6.400 4.391 1.00 95.25 100 THR A CA 1
ATOM 804 C C . THR A 1 100 ? 6.532 -5.184 5.291 1.00 95.25 100 THR A C 1
ATOM 806 O O . THR A 1 100 ? 7.625 -4.924 5.798 1.00 95.25 100 THR A O 1
ATOM 809 N N . ILE A 1 101 ? 5.444 -4.445 5.497 1.00 95.50 101 ILE A N 1
ATOM 810 C CA . ILE A 1 101 ? 5.377 -3.339 6.451 1.00 95.50 101 ILE A CA 1
ATOM 811 C C . ILE A 1 101 ? 4.518 -3.781 7.631 1.00 95.50 101 ILE A C 1
ATOM 813 O O . ILE A 1 101 ? 3.312 -3.967 7.475 1.00 95.50 101 ILE A O 1
ATOM 817 N N . ARG A 1 102 ? 5.123 -3.917 8.812 1.00 95.75 102 ARG A N 1
ATOM 818 C CA . ARG A 1 102 ? 4.392 -4.192 10.050 1.00 95.75 102 ARG A CA 1
ATOM 819 C C . ARG A 1 102 ? 3.936 -2.898 10.707 1.00 95.75 102 ARG A C 1
ATOM 821 O O . ARG A 1 102 ? 4.753 -2.111 11.186 1.00 95.75 102 ARG A O 1
ATOM 828 N N . MET A 1 103 ? 2.627 -2.718 10.759 1.00 95.00 103 MET A N 1
ATOM 829 C CA . MET A 1 103 ? 1.959 -1.554 11.322 1.00 95.00 103 MET A CA 1
ATOM 830 C C . MET A 1 103 ? 1.546 -1.842 12.763 1.00 95.00 103 MET A C 1
ATOM 832 O O . MET A 1 103 ? 0.746 -2.747 13.008 1.00 95.00 103 MET A O 1
ATOM 836 N N . THR A 1 104 ? 2.077 -1.086 13.720 1.00 94.12 104 THR A N 1
ATOM 837 C CA . THR A 1 104 ? 1.770 -1.255 15.150 1.00 94.12 104 THR A CA 1
ATOM 838 C C . THR A 1 104 ? 1.080 -0.015 15.715 1.00 94.12 104 THR A C 1
ATOM 840 O O . THR A 1 104 ? 1.550 1.094 15.452 1.00 94.12 104 THR A O 1
ATOM 843 N N . PRO A 1 105 ? 0.022 -0.156 16.527 1.00 93.88 105 PRO A N 1
ATOM 844 C CA . PRO A 1 105 ? -0.598 0.995 17.168 1.00 93.88 105 PRO A CA 1
ATOM 845 C C . PRO A 1 105 ? 0.394 1.690 18.109 1.00 93.88 105 PRO A C 1
ATOM 847 O O . PRO A 1 105 ? 1.139 1.040 18.845 1.00 93.88 105 PRO A O 1
ATOM 850 N N . SER A 1 106 ? 0.407 3.020 18.080 1.00 93.19 106 SER A N 1
ATOM 851 C CA . SER A 1 106 ? 1.098 3.863 19.048 1.00 93.19 106 SER A CA 1
ATOM 852 C C . SER A 1 106 ? 0.150 4.241 20.179 1.00 93.19 106 SER A C 1
ATOM 854 O O . SER A 1 106 ? -1.029 4.535 19.967 1.00 93.19 106 SER A O 1
ATOM 856 N N . PHE A 1 107 ? 0.686 4.245 21.395 1.00 92.62 107 PHE A N 1
ATOM 857 C CA . PHE A 1 107 ? -0.081 4.465 22.613 1.00 92.62 107 PHE A CA 1
ATOM 858 C C . PHE A 1 107 ? 0.359 5.740 23.309 1.00 92.62 107 PHE A C 1
ATOM 860 O O . PHE A 1 107 ? 1.555 5.974 23.485 1.00 92.62 107 PHE A O 1
ATOM 867 N N . ASP A 1 108 ? -0.612 6.524 23.771 1.00 89.75 108 ASP A N 1
ATOM 868 C CA . ASP A 1 108 ? -0.341 7.541 24.778 1.00 89.75 108 ASP A CA 1
ATOM 869 C C . ASP A 1 108 ? -0.020 6.854 26.115 1.00 89.75 108 ASP A C 1
ATOM 871 O O . ASP A 1 108 ? -0.691 5.908 26.535 1.00 89.75 108 ASP A O 1
ATOM 875 N N . SER A 1 109 ? 0.988 7.357 26.820 1.00 91.50 109 SER A N 1
ATOM 876 C CA . SER A 1 109 ? 1.296 6.948 28.190 1.00 91.50 109 SER A CA 1
ATOM 877 C C . SER A 1 109 ? 0.079 6.967 29.129 1.00 91.50 109 SER A C 1
ATOM 879 O O . SER A 1 109 ? -0.029 6.098 29.994 1.00 91.50 109 SER A O 1
ATOM 881 N N . ALA A 1 110 ? -0.872 7.887 28.923 1.00 92.81 110 ALA A N 1
ATOM 882 C CA . ALA A 1 110 ? -2.079 8.014 29.736 1.00 92.81 110 ALA A CA 1
ATOM 883 C C . ALA A 1 110 ? -3.034 6.811 29.613 1.00 92.81 110 ALA A C 1
ATOM 885 O O . ALA A 1 110 ? -3.780 6.520 30.550 1.00 92.81 110 ALA A O 1
ATOM 886 N N . ILE A 1 111 ? -3.012 6.098 28.479 1.00 89.88 111 ILE A N 1
ATOM 887 C CA . ILE A 1 111 ? -3.896 4.948 28.233 1.00 89.88 111 ILE A CA 1
ATOM 888 C C . ILE A 1 111 ? -3.238 3.606 28.565 1.00 89.88 111 ILE A C 1
ATOM 890 O O . ILE A 1 111 ? -3.948 2.617 28.731 1.00 89.88 111 ILE A O 1
ATOM 894 N N . LEU A 1 112 ? -1.909 3.555 28.726 1.00 90.94 112 LEU A N 1
ATOM 895 C CA . LEU A 1 112 ? -1.177 2.310 28.998 1.00 90.94 112 LEU A CA 1
ATOM 896 C C . LEU A 1 112 ? -1.727 1.506 30.191 1.00 90.94 112 LEU A C 1
ATOM 898 O O . LEU A 1 112 ? -1.878 0.293 30.038 1.00 90.94 112 LEU A O 1
ATOM 902 N N . PRO A 1 113 ? -2.101 2.112 31.342 1.00 94.44 113 PRO A N 1
ATOM 903 C CA . PRO A 1 113 ? -2.669 1.349 32.457 1.00 94.44 113 PRO A CA 1
ATOM 904 C C . PRO A 1 113 ? -3.978 0.628 32.107 1.00 94.44 113 PRO A C 1
ATOM 906 O O . PRO A 1 113 ? -4.262 -0.429 32.662 1.00 94.44 113 PRO A O 1
ATOM 909 N N . GLN A 1 114 ? -4.764 1.175 31.175 1.00 90.69 114 GLN A N 1
ATOM 910 C CA . GLN A 1 114 ? -6.052 0.614 30.749 1.00 90.69 114 GLN A CA 1
ATOM 911 C C . GLN A 1 114 ? -5.881 -0.565 29.779 1.00 90.69 114 GLN A C 1
ATOM 913 O O . GLN A 1 114 ? -6.808 -1.346 29.578 1.00 90.69 114 GLN A O 1
ATOM 918 N N . LEU A 1 115 ? -4.694 -0.697 29.181 1.00 89.69 115 LEU A N 1
ATOM 919 C CA . LEU A 1 115 ? -4.365 -1.741 28.214 1.00 89.69 115 LEU A CA 1
ATOM 920 C C . LEU A 1 115 ? -3.720 -2.972 28.860 1.00 89.69 115 LEU A C 1
ATOM 922 O O . LEU A 1 115 ? -3.492 -3.973 28.182 1.00 89.69 115 LEU A O 1
ATOM 926 N N . VAL A 1 116 ? -3.431 -2.935 30.163 1.00 92.69 116 VAL A N 1
ATOM 927 C CA . VAL A 1 116 ? -2.857 -4.081 30.876 1.00 92.69 116 VAL A CA 1
ATOM 928 C C . VAL A 1 116 ? -3.817 -5.272 30.793 1.00 92.69 116 VAL A C 1
ATOM 930 O O . VAL A 1 116 ? -4.964 -5.195 31.224 1.00 92.69 116 VAL A O 1
ATOM 933 N N . GLY A 1 117 ? -3.341 -6.382 30.224 1.00 91.94 117 GLY A N 1
ATOM 934 C CA . GLY A 1 117 ? -4.135 -7.599 30.017 1.00 91.94 117 GLY A CA 1
ATOM 935 C C . GLY A 1 117 ? -5.039 -7.583 28.777 1.00 91.94 117 GLY A C 1
ATOM 936 O O . GLY A 1 117 ? -5.678 -8.594 28.495 1.00 91.94 117 GLY A O 1
ATOM 937 N N . GLN A 1 118 ? -5.079 -6.482 28.020 1.00 90.56 118 GLN A N 1
ATOM 938 C CA . GLN A 1 118 ? -5.792 -6.410 26.743 1.00 90.56 118 GLN A CA 1
ATOM 939 C C . GLN A 1 118 ? -4.944 -6.988 25.605 1.00 90.56 118 GLN A C 1
ATOM 941 O O . GLN A 1 118 ? -3.713 -6.945 25.633 1.00 90.56 118 GLN A O 1
ATOM 946 N N . THR A 1 119 ? -5.608 -7.515 24.575 1.00 90.12 119 THR A N 1
ATOM 947 C CA . THR A 1 119 ? -4.935 -7.929 23.336 1.00 90.12 119 THR A CA 1
ATOM 948 C C . THR A 1 119 ? -4.857 -6.752 22.374 1.00 90.12 119 THR A C 1
ATOM 950 O O . THR A 1 119 ? -5.866 -6.118 22.080 1.00 90.12 119 THR A O 1
ATOM 953 N N . VAL A 1 120 ? -3.660 -6.502 21.856 1.00 89.88 120 VAL A N 1
ATOM 954 C CA . VAL A 1 120 ? -3.380 -5.495 20.832 1.00 89.88 120 VAL A CA 1
ATOM 955 C C . VAL A 1 120 ? -2.932 -6.209 19.565 1.00 89.88 120 VAL A C 1
ATOM 957 O O . VAL A 1 120 ? -2.137 -7.147 19.634 1.00 89.88 120 VAL A O 1
ATOM 960 N N . TYR A 1 121 ? -3.403 -5.739 18.412 1.00 91.12 121 TYR A N 1
ATOM 961 C CA . TYR A 1 121 ? -3.037 -6.295 17.115 1.00 91.12 121 TYR A CA 1
ATOM 962 C C . TYR A 1 121 ? -2.047 -5.397 16.373 1.00 91.12 121 TYR A C 1
ATOM 964 O O . TYR A 1 121 ? -2.086 -4.173 16.473 1.00 91.12 121 TYR A O 1
ATOM 972 N N . ALA A 1 122 ? -1.159 -6.036 15.620 1.00 93.50 122 ALA A N 1
ATOM 973 C CA . ALA A 1 122 ? -0.379 -5.408 14.566 1.00 93.50 122 ALA A CA 1
ATOM 974 C C . ALA A 1 122 ? -0.899 -5.910 13.217 1.00 93.50 122 ALA A C 1
ATOM 976 O O . ALA A 1 122 ? -1.442 -7.016 13.132 1.00 93.50 122 ALA A O 1
ATOM 977 N N . TYR A 1 123 ? -0.710 -5.114 12.172 1.00 94.31 123 TYR A N 1
ATOM 978 C CA . TYR A 1 123 ? -1.187 -5.430 10.830 1.00 94.31 123 TYR A CA 1
ATOM 979 C C . TYR A 1 123 ? -0.015 -5.444 9.858 1.00 94.31 123 TYR A C 1
ATOM 981 O O . TYR A 1 123 ? 0.695 -4.448 9.734 1.00 94.31 123 TYR A O 1
ATOM 989 N N . ASP A 1 124 ? 0.183 -6.560 9.165 1.00 93.19 124 ASP A N 1
ATOM 990 C CA . ASP A 1 124 ? 1.201 -6.663 8.126 1.00 93.19 124 ASP A CA 1
ATOM 991 C C . ASP A 1 124 ? 0.576 -6.288 6.774 1.00 93.19 124 ASP A C 1
ATOM 993 O O . ASP A 1 124 ? -0.453 -6.831 6.372 1.00 93.19 124 ASP A O 1
ATOM 997 N N . ILE A 1 125 ? 1.195 -5.332 6.081 1.00 93.44 125 ILE A N 1
ATOM 998 C CA . ILE A 1 125 ? 0.872 -4.980 4.698 1.00 93.44 125 ILE A CA 1
ATOM 999 C C . ILE A 1 125 ? 1.972 -5.558 3.820 1.00 93.44 125 ILE A C 1
ATOM 1001 O O . ILE A 1 125 ? 3.142 -5.194 3.961 1.00 93.44 125 ILE A O 1
ATOM 1005 N N . HIS A 1 126 ? 1.591 -6.437 2.901 1.00 93.19 126 HIS A N 1
ATOM 1006 C CA . HIS A 1 126 ? 2.511 -7.013 1.930 1.00 93.19 126 HIS A CA 1
ATOM 1007 C C . HIS A 1 126 ? 2.393 -6.265 0.606 1.00 93.19 126 HIS A C 1
ATOM 1009 O O . HIS A 1 126 ? 1.291 -6.072 0.104 1.00 93.19 126 HIS A O 1
ATOM 1015 N N . LEU A 1 127 ? 3.518 -5.829 0.051 1.00 92.38 127 LEU A N 1
ATOM 1016 C CA . LEU A 1 127 ? 3.621 -5.041 -1.173 1.00 92.38 127 LEU A CA 1
ATOM 1017 C C . LEU A 1 127 ? 4.698 -5.634 -2.079 1.00 92.38 127 LEU A C 1
ATOM 1019 O O . LEU A 1 127 ? 5.634 -6.278 -1.611 1.00 92.38 127 LEU A O 1
ATOM 1023 N N . HIS A 1 128 ? 4.605 -5.344 -3.373 1.00 90.50 128 HIS A N 1
ATOM 1024 C CA . HIS A 1 128 ? 5.688 -5.606 -4.309 1.00 90.50 128 HIS A CA 1
ATOM 1025 C C . HIS A 1 128 ? 6.413 -4.321 -4.673 1.00 90.50 128 HIS A C 1
ATOM 1027 O O . HIS A 1 128 ? 5.795 -3.287 -4.940 1.00 90.50 128 HIS A O 1
ATOM 1033 N N . ILE A 1 129 ? 7.736 -4.420 -4.712 1.00 89.81 129 ILE A N 1
ATOM 1034 C CA . ILE A 1 129 ? 8.620 -3.385 -5.213 1.00 89.81 129 ILE A CA 1
ATOM 1035 C C . ILE A 1 129 ? 9.136 -3.810 -6.583 1.00 89.81 129 ILE A C 1
ATOM 1037 O O . ILE A 1 129 ? 9.861 -4.796 -6.701 1.00 89.81 129 ILE A O 1
ATOM 1041 N N . PHE A 1 130 ? 8.813 -3.025 -7.605 1.00 89.94 130 PHE A N 1
ATOM 1042 C CA . PHE A 1 130 ? 9.350 -3.166 -8.954 1.00 89.94 130 PHE A CA 1
ATOM 1043 C C . PHE A 1 130 ? 10.551 -2.244 -9.123 1.00 89.94 130 PHE A C 1
ATOM 1045 O O . PHE A 1 130 ? 10.410 -1.017 -9.124 1.00 89.94 130 PHE A O 1
ATOM 1052 N N . LEU A 1 131 ? 11.746 -2.816 -9.241 1.00 86.81 131 LEU A N 1
ATOM 1053 C CA . LEU A 1 131 ? 12.994 -2.060 -9.193 1.00 86.81 131 LEU A CA 1
ATOM 1054 C C . LEU A 1 131 ? 13.508 -1.707 -10.591 1.00 86.81 131 LEU A C 1
ATOM 1056 O O . LEU A 1 131 ? 13.764 -2.563 -11.430 1.00 86.81 131 LEU A O 1
ATOM 1060 N N . ASN A 1 132 ? 13.740 -0.417 -10.817 1.00 80.31 132 ASN A N 1
ATOM 1061 C CA . ASN A 1 132 ? 14.570 0.077 -11.910 1.00 80.31 132 ASN A CA 1
ATOM 1062 C C . ASN A 1 132 ? 16.031 0.026 -11.461 1.00 80.31 132 ASN A C 1
ATOM 1064 O O . ASN A 1 132 ? 16.611 1.043 -11.073 1.00 80.31 132 ASN A O 1
ATOM 1068 N N . TYR A 1 133 ? 16.588 -1.181 -11.444 1.00 71.69 133 TYR A N 1
ATOM 1069 C CA . TYR A 1 133 ? 17.959 -1.426 -11.026 1.00 71.69 133 TYR A CA 1
ATOM 1070 C C . TYR A 1 133 ? 18.859 -1.609 -12.253 1.00 71.69 133 TYR A C 1
ATOM 1072 O O . TYR A 1 133 ? 18.650 -2.517 -13.054 1.00 71.69 133 TYR A O 1
ATOM 1080 N N . ILE A 1 134 ? 19.852 -0.730 -12.409 1.00 62.03 134 ILE A N 1
ATOM 1081 C CA . ILE A 1 134 ? 20.885 -0.824 -13.449 1.00 62.03 134 ILE A CA 1
ATOM 1082 C C . ILE A 1 134 ? 22.144 -1.374 -12.768 1.00 62.03 134 ILE A C 1
ATOM 1084 O O . ILE A 1 134 ? 23.042 -0.627 -12.394 1.00 62.03 134 ILE A O 1
ATOM 1088 N N . GLY A 1 135 ? 22.169 -2.678 -12.510 1.00 60.22 135 GLY A N 1
ATOM 1089 C CA . GLY A 1 135 ? 23.277 -3.354 -11.836 1.00 60.22 135 GLY A CA 1
ATOM 1090 C C . GLY A 1 135 ? 23.039 -4.859 -11.723 1.00 60.22 135 GLY A C 1
ATOM 1091 O O . GLY A 1 135 ? 22.055 -5.373 -12.251 1.00 60.22 135 GLY A O 1
ATOM 1092 N N . ASP A 1 136 ? 23.920 -5.561 -11.008 1.00 59.31 136 ASP A N 1
ATOM 1093 C CA . ASP A 1 136 ? 23.784 -7.000 -10.752 1.00 59.31 136 ASP A CA 1
ATOM 1094 C C . ASP A 1 136 ? 22.527 -7.320 -9.918 1.00 59.31 136 ASP A C 1
ATOM 1096 O O . ASP A 1 136 ? 22.473 -7.042 -8.715 1.00 59.31 136 ASP A O 1
ATOM 1100 N N . ILE A 1 137 ? 21.515 -7.889 -10.579 1.00 63.41 137 ILE A N 1
ATOM 1101 C CA . ILE A 1 137 ? 20.216 -8.279 -10.009 1.00 63.41 137 ILE A CA 1
ATOM 1102 C C . ILE A 1 137 ? 20.400 -9.196 -8.784 1.00 63.41 137 ILE A C 1
ATOM 1104 O O . ILE A 1 137 ? 19.548 -9.196 -7.898 1.00 63.41 137 ILE A O 1
ATOM 1108 N N . ALA A 1 138 ? 21.527 -9.913 -8.681 1.00 62.62 138 ALA A N 1
ATOM 1109 C CA . ALA A 1 138 ? 21.834 -10.811 -7.568 1.00 62.62 138 ALA A CA 1
ATOM 1110 C C . ALA A 1 138 ? 21.948 -10.120 -6.193 1.00 62.62 138 ALA A C 1
ATOM 1112 O O . ALA A 1 138 ? 21.842 -10.794 -5.172 1.00 62.62 138 ALA A O 1
ATOM 1113 N N . ASN A 1 139 ? 22.138 -8.794 -6.146 1.00 64.62 139 ASN A N 1
ATOM 1114 C CA . ASN A 1 139 ? 22.268 -8.037 -4.892 1.00 64.62 139 ASN A CA 1
ATOM 1115 C C . ASN A 1 139 ? 20.962 -7.389 -4.412 1.00 64.62 139 ASN A C 1
ATOM 1117 O O . ASN A 1 139 ? 20.950 -6.688 -3.399 1.00 64.62 139 ASN A O 1
ATOM 1121 N N . ILE A 1 140 ? 19.856 -7.601 -5.125 1.00 68.31 140 ILE A N 1
ATOM 1122 C CA . ILE A 1 140 ? 18.547 -7.135 -4.684 1.00 68.31 140 ILE A CA 1
ATOM 1123 C C . ILE A 1 140 ? 18.054 -8.083 -3.579 1.00 68.31 140 ILE A C 1
ATOM 1125 O O . IL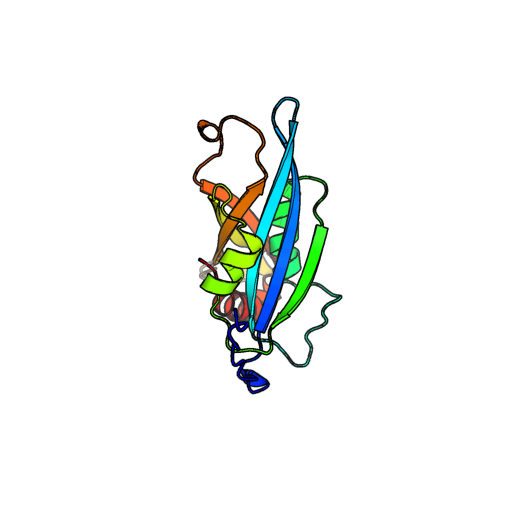E A 1 140 ? 17.912 -9.281 -3.838 1.00 68.31 140 ILE A O 1
ATOM 1129 N N . PRO A 1 141 ? 17.766 -7.596 -2.355 1.00 75.12 141 PRO A N 1
ATOM 1130 C CA . PRO A 1 141 ? 17.203 -8.455 -1.327 1.00 75.12 141 PRO A CA 1
ATOM 1131 C C . PRO A 1 141 ? 15.855 -9.006 -1.820 1.00 75.12 141 PRO A C 1
ATOM 1133 O O . PRO A 1 141 ? 15.025 -8.235 -2.311 1.00 75.12 141 PRO A O 1
ATOM 1136 N N . PRO A 1 142 ? 15.611 -10.322 -1.699 1.00 80.56 142 PRO A N 1
ATOM 1137 C CA . PRO A 1 142 ? 14.359 -10.917 -2.160 1.00 80.56 142 PRO A CA 1
ATOM 1138 C C . PRO A 1 142 ? 13.169 -10.437 -1.321 1.00 80.56 142 PRO A C 1
ATOM 1140 O O . PRO A 1 142 ? 12.054 -10.335 -1.825 1.00 80.56 142 PRO A O 1
ATOM 1143 N N . VAL A 1 143 ? 13.424 -10.104 -0.051 1.00 88.88 143 VAL A N 1
ATOM 1144 C CA . VAL A 1 143 ? 12.425 -9.652 0.915 1.00 88.88 143 VAL A CA 1
ATOM 1145 C C . VAL A 1 143 ? 12.982 -8.483 1.722 1.00 88.88 143 VAL A C 1
ATOM 1147 O O . VAL A 1 143 ? 14.120 -8.524 2.190 1.00 88.88 143 VAL A O 1
ATOM 1150 N N . ILE A 1 144 ? 12.158 -7.460 1.920 1.00 91.06 144 ILE A N 1
ATOM 1151 C CA . ILE A 1 144 ? 12.404 -6.326 2.807 1.00 91.06 144 ILE A CA 1
ATOM 1152 C C . ILE A 1 144 ? 11.323 -6.320 3.884 1.00 91.06 144 ILE A C 1
ATOM 1154 O O . ILE A 1 144 ? 10.136 -6.482 3.600 1.00 91.06 144 ILE A O 1
ATOM 1158 N N . PHE A 1 145 ? 11.737 -6.106 5.129 1.00 93.50 145 PHE A N 1
ATOM 1159 C CA . PHE A 1 145 ? 10.838 -5.932 6.261 1.00 93.50 145 PHE A CA 1
ATOM 1160 C C . PHE A 1 145 ? 11.087 -4.572 6.907 1.00 93.50 145 PHE A C 1
ATOM 1162 O O . PHE A 1 145 ? 12.233 -4.203 7.160 1.00 93.50 145 PHE A O 1
ATOM 1169 N N . THR A 1 146 ? 10.017 -3.838 7.189 1.00 94.75 146 THR A N 1
ATOM 1170 C CA . THR A 1 146 ? 10.074 -2.573 7.925 1.00 94.75 146 THR A CA 1
ATOM 1171 C C . THR A 1 146 ? 8.874 -2.440 8.854 1.00 94.75 146 THR A C 1
ATOM 1173 O O . THR A 1 146 ? 7.895 -3.181 8.739 1.00 94.75 146 THR A O 1
ATOM 1176 N N . THR A 1 147 ? 8.944 -1.499 9.788 1.00 94.81 147 THR A N 1
ATOM 1177 C CA . THR A 1 147 ? 7.877 -1.224 10.749 1.00 94.81 147 THR A CA 1
ATOM 1178 C C . THR A 1 147 ? 7.432 0.226 10.656 1.00 94.81 147 THR A C 1
ATOM 1180 O O . THR A 1 147 ? 8.200 1.109 10.276 1.00 94.81 147 THR A O 1
ATOM 1183 N N . GLN A 1 148 ? 6.176 0.474 11.012 1.00 95.62 148 GLN A N 1
ATOM 1184 C CA . GLN A 1 148 ? 5.640 1.821 11.132 1.00 95.62 148 GLN A CA 1
ATOM 1185 C C . GLN A 1 148 ? 4.527 1.857 12.180 1.00 95.62 148 GLN A C 1
ATOM 1187 O O . GLN A 1 148 ? 3.880 0.848 12.457 1.00 95.62 148 GLN A O 1
ATOM 1192 N N . VAL A 1 149 ? 4.315 3.026 12.780 1.00 94.25 149 VAL A N 1
ATOM 1193 C CA . VAL A 1 149 ? 3.268 3.229 13.783 1.00 94.25 149 VAL A CA 1
ATOM 1194 C C . VAL A 1 149 ? 2.063 3.987 13.232 1.00 94.25 149 VAL A C 1
ATOM 1196 O O . VAL A 1 149 ? 2.202 4.790 12.306 1.00 94.25 149 VAL A O 1
ATOM 1199 N N . PHE A 1 150 ? 0.897 3.759 13.838 1.00 92.81 150 PHE A N 1
ATOM 1200 C CA . PHE A 1 150 ? -0.337 4.515 13.596 1.00 92.81 150 PHE A CA 1
ATOM 1201 C C . PHE A 1 150 ? -1.065 4.803 14.925 1.00 92.81 150 PHE A C 1
ATOM 1203 O O . PHE A 1 150 ? -0.869 4.056 15.881 1.00 92.81 150 PHE A O 1
ATOM 1210 N N . PRO A 1 151 ? -1.899 5.852 15.029 1.00 91.12 151 PRO A N 1
ATOM 1211 C CA . PRO A 1 151 ? -2.601 6.181 16.274 1.00 91.12 151 PRO A CA 1
ATOM 1212 C C . PRO A 1 151 ? -3.558 5.069 16.745 1.00 91.12 151 PRO A C 1
ATOM 1214 O O . PRO A 1 151 ? -4.424 4.636 15.987 1.00 91.12 151 PRO A O 1
ATOM 1217 N N . TYR A 1 152 ? -3.460 4.623 18.007 1.00 90.75 152 TYR A N 1
ATOM 1218 C CA . TYR A 1 152 ? -4.314 3.544 18.542 1.00 90.75 152 TYR A CA 1
ATOM 1219 C C . TYR A 1 152 ? -5.824 3.830 18.455 1.00 90.75 152 TYR A C 1
ATOM 1221 O O . TYR A 1 152 ? -6.618 2.921 18.221 1.00 90.75 152 TYR A O 1
ATOM 1229 N N . ASN A 1 153 ? -6.242 5.089 18.595 1.00 89.94 153 ASN A N 1
ATOM 1230 C CA . ASN A 1 153 ? -7.648 5.487 18.462 1.00 89.94 153 ASN A CA 1
ATOM 1231 C C . ASN A 1 153 ? -8.218 5.270 17.046 1.00 89.94 153 ASN A C 1
ATOM 1233 O O . ASN A 1 153 ? -9.433 5.322 16.873 1.00 89.94 153 ASN A O 1
ATOM 1237 N N . GLU A 1 154 ? -7.366 5.011 16.052 1.00 88.38 154 GLU A N 1
ATOM 1238 C CA . GLU A 1 154 ? -7.759 4.691 14.681 1.00 88.38 154 GLU A CA 1
ATOM 1239 C C . GLU A 1 154 ? -7.720 3.184 14.375 1.00 88.38 154 GLU A C 1
ATOM 1241 O O . GLU A 1 154 ? -8.000 2.805 13.243 1.00 88.38 154 GLU A O 1
ATOM 1246 N N . ASP A 1 155 ? -7.439 2.303 15.345 1.00 89.88 155 ASP A N 1
ATOM 1247 C CA . ASP A 1 155 ? -7.242 0.858 15.117 1.00 89.88 155 ASP A CA 1
ATOM 1248 C C . ASP A 1 155 ? -8.363 0.186 14.311 1.00 89.88 155 ASP A C 1
ATOM 1250 O O . ASP A 1 155 ? -8.098 -0.513 13.333 1.00 89.88 155 ASP A O 1
ATOM 1254 N N . SER A 1 156 ? -9.627 0.455 14.648 1.00 88.81 156 SER A N 1
ATOM 1255 C CA . SER A 1 156 ? -10.764 -0.129 13.923 1.00 88.81 156 SER A CA 1
ATOM 1256 C C . SER A 1 156 ? -10.842 0.343 12.467 1.00 88.81 156 SER A C 1
ATOM 1258 O O . SER A 1 156 ? -11.117 -0.457 11.569 1.00 88.81 156 SER A O 1
ATOM 1260 N N . LEU A 1 157 ? -10.571 1.629 12.223 1.00 85.50 157 LEU A N 1
ATOM 1261 C CA . LEU A 1 157 ? -10.527 2.200 10.876 1.00 85.50 157 LEU A CA 1
ATOM 1262 C C . LEU A 1 157 ? -9.332 1.639 10.097 1.00 85.50 157 LEU A C 1
ATOM 1264 O O . LEU A 1 157 ? -9.477 1.231 8.945 1.00 85.50 157 LEU A O 1
ATOM 1268 N N . PHE A 1 158 ? -8.171 1.565 10.748 1.00 89.25 158 PHE A N 1
ATOM 1269 C CA . PHE A 1 158 ? -6.940 1.036 10.183 1.00 89.25 158 PHE A CA 1
ATOM 1270 C C . PHE A 1 158 ? -7.122 -0.420 9.755 1.00 89.25 158 PHE A C 1
ATOM 1272 O O . PHE A 1 158 ? -6.864 -0.753 8.603 1.00 89.25 158 PHE A O 1
ATOM 1279 N N . LYS A 1 159 ? -7.664 -1.272 10.632 1.00 89.88 159 LYS A N 1
ATOM 1280 C CA . LYS A 1 159 ? -7.970 -2.674 10.329 1.00 89.88 159 LYS A CA 1
ATOM 1281 C C . LYS A 1 159 ? -8.874 -2.816 9.107 1.00 89.88 159 LYS A C 1
ATOM 1283 O O . LYS A 1 159 ? -8.546 -3.577 8.200 1.00 89.88 159 LYS A O 1
ATOM 1288 N N . SER A 1 160 ? -9.993 -2.086 9.080 1.00 87.62 160 SER A N 1
ATOM 1289 C CA . SER A 1 160 ? -10.938 -2.116 7.956 1.00 87.62 160 SER A CA 1
ATOM 1290 C C . SER A 1 160 ? -10.250 -1.734 6.648 1.00 87.62 160 SER A C 1
ATOM 1292 O O . SER A 1 160 ? -10.406 -2.413 5.638 1.00 87.62 160 SER A O 1
ATOM 1294 N N . ASN A 1 161 ? -9.455 -0.667 6.664 1.00 86.25 161 ASN A N 1
ATOM 1295 C CA . ASN A 1 161 ? -8.826 -0.167 5.453 1.00 86.25 161 ASN A CA 1
ATOM 1296 C C . ASN A 1 161 ? -7.647 -1.051 5.007 1.00 86.25 161 ASN A C 1
ATOM 1298 O O . ASN A 1 161 ? -7.485 -1.251 3.808 1.00 86.25 161 ASN A O 1
ATOM 1302 N N . VAL A 1 162 ? -6.875 -1.651 5.925 1.00 88.56 162 VAL A N 1
ATOM 1303 C CA . VAL A 1 162 ? -5.830 -2.636 5.577 1.00 88.56 162 VAL A CA 1
ATOM 1304 C C . VAL A 1 162 ? -6.441 -3.858 4.896 1.00 88.56 162 VAL A C 1
ATOM 1306 O O . VAL A 1 162 ? -5.909 -4.317 3.894 1.00 88.56 162 VAL A O 1
ATOM 1309 N N . GLN A 1 163 ? -7.581 -4.357 5.381 1.00 87.19 163 GLN A N 1
ATOM 1310 C CA . GLN A 1 1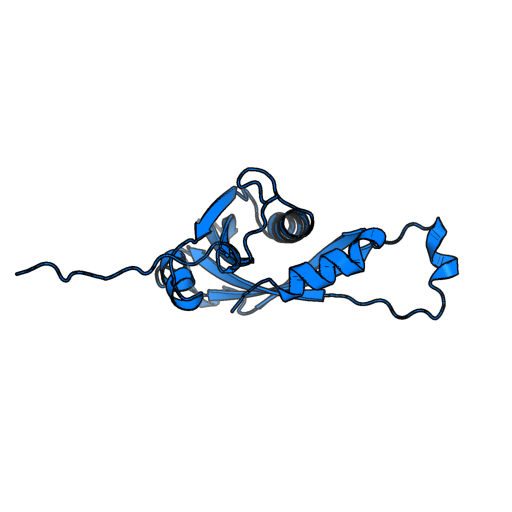63 ? -8.279 -5.492 4.757 1.00 87.19 163 GLN A CA 1
ATOM 1311 C C . GLN A 1 163 ? -8.785 -5.193 3.342 1.00 87.19 163 GLN A C 1
ATOM 1313 O O . GLN A 1 163 ? -9.025 -6.110 2.562 1.00 87.19 163 GLN A O 1
ATOM 1318 N N . GLN A 1 164 ? -8.969 -3.916 3.021 1.00 85.62 164 GLN A N 1
ATOM 1319 C CA . GLN A 1 164 ? -9.408 -3.462 1.710 1.00 85.62 164 GLN A CA 1
ATOM 1320 C C . GLN A 1 164 ? -8.251 -3.246 0.729 1.00 85.62 164 GLN A C 1
ATOM 1322 O O . GLN A 1 164 ? -8.493 -3.069 -0.467 1.00 85.62 164 GLN A O 1
ATOM 1327 N N . ILE A 1 165 ? -7.006 -3.243 1.210 1.00 88.94 165 ILE A N 1
ATOM 1328 C CA . ILE A 1 165 ? -5.838 -3.155 0.344 1.00 88.94 165 ILE A CA 1
ATOM 1329 C C . ILE A 1 165 ? -5.739 -4.459 -0.448 1.00 88.94 165 ILE A C 1
ATOM 1331 O O . ILE A 1 165 ? -5.544 -5.529 0.123 1.00 88.94 165 ILE A O 1
ATOM 1335 N N . LEU A 1 166 ? -5.851 -4.368 -1.772 1.00 82.88 166 LEU A N 1
ATOM 1336 C CA . LEU A 1 166 ? -5.530 -5.491 -2.648 1.00 82.88 166 LEU A CA 1
ATOM 1337 C C . LEU A 1 166 ? -4.075 -5.360 -3.073 1.00 82.88 166 LEU A C 1
ATOM 1339 O O . LEU A 1 166 ? -3.692 -4.386 -3.741 1.00 82.88 166 LEU A O 1
ATOM 1343 N N . THR A 1 167 ? -3.293 -6.347 -2.655 1.00 74.44 167 THR A N 1
ATOM 1344 C CA . THR A 1 167 ? -1.866 -6.478 -2.913 1.00 74.44 167 THR A CA 1
ATOM 1345 C C . THR A 1 167 ? -1.498 -7.921 -3.212 1.00 74.44 167 THR A C 1
ATOM 1347 O O . THR A 1 167 ? -2.216 -8.834 -2.818 1.00 74.44 167 THR A O 1
ATOM 1350 N N . LEU A 1 168 ? -0.358 -8.073 -3.895 1.00 62.03 168 LEU A N 1
ATOM 1351 C CA . LEU A 1 168 ? 0.191 -9.313 -4.455 1.00 62.03 168 LEU A CA 1
ATOM 1352 C C . LEU A 1 168 ? -0.731 -9.987 -5.478 1.00 62.03 168 LEU A C 1
ATOM 1354 O O . LEU A 1 168 ? -1.625 -10.775 -5.110 1.00 62.03 168 LEU A O 1
#